Protein AF-A0A4Z0P725-F1 (afdb_monomer_lite)

pLDDT: mean 79.08, std 22.97, range [36.94, 98.81]

Organism: NCBI:txid2510796

Foldseek 3Di:
DDDDDDDDDDDDDDPDDDDDDPDDDDPDDPVNVVVVVPPDDDDDDDDDDPPDPDPDDDDDDDPQRVQLVLLCVLVVVVQKDKDFAWQQWDQDPVVRDTGHGDPQPQFARMWTARRVPRQIEGEHEDEDPDDRDPSVVVVQVVSVVVLHHGDHRHHPVVCNVSVVVSVVVVVD

InterPro domains:
  IPR011856 tRNA endonuclease-like domain superfamily [G3DSA:3.40.1350.10] (81-170)
  IPR014883 VRR-NUC domain [PF08774] (101-149)

Radius of gyration: 27.85 Å; chains: 1; bounding box: 46×108×49 Å

Structure (mmCIF, N/CA/C/O backbone):
data_AF-A0A4Z0P725-F1
#
_entry.id   AF-A0A4Z0P725-F1
#
loop_
_atom_site.group_PDB
_atom_site.id
_atom_site.type_symbol
_atom_site.label_atom_id
_atom_site.label_alt_id
_atom_site.label_comp_id
_atom_site.label_asym_id
_atom_site.label_entity_id
_atom_site.label_seq_id
_atom_site.pdbx_PDB_ins_code
_atom_site.Cartn_x
_atom_site.Cartn_y
_atom_site.Cartn_z
_atom_site.occupancy
_atom_site.B_iso_or_equiv
_atom_site.auth_seq_id
_atom_site.auth_comp_id
_atom_site.auth_asym_id
_atom_site.auth_atom_id
_atom_site.pdbx_PDB_model_num
ATOM 1 N N . MET A 1 1 ? -23.900 68.861 -1.454 1.00 47.25 1 MET A N 1
ATOM 2 C CA . MET A 1 1 ? -25.172 68.558 -2.142 1.00 47.25 1 MET A CA 1
ATOM 3 C C . MET A 1 1 ? -24.902 68.437 -3.640 1.00 47.25 1 MET A C 1
ATOM 5 O O . MET A 1 1 ? -24.982 69.439 -4.325 1.00 47.25 1 MET A O 1
ATOM 9 N N . VAL A 1 2 ? -24.498 67.258 -4.139 1.00 36.94 2 VAL A N 1
ATOM 10 C CA . VAL A 1 2 ? -24.345 66.989 -5.586 1.00 36.94 2 VAL A CA 1
ATOM 11 C C . VAL A 1 2 ? -24.621 65.505 -5.877 1.00 36.94 2 VAL A C 1
ATOM 13 O O . VAL A 1 2 ? -23.818 64.631 -5.581 1.00 36.94 2 VAL A O 1
ATOM 16 N N . VAL A 1 3 ? -25.826 65.276 -6.396 1.00 41.34 3 VAL A N 1
ATOM 17 C CA . VAL A 1 3 ? -26.239 64.400 -7.508 1.00 41.34 3 VAL A CA 1
ATOM 18 C C . VAL A 1 3 ? -25.616 62.996 -7.662 1.00 41.34 3 VAL A C 1
ATOM 20 O O . VAL A 1 3 ? -24.562 62.779 -8.252 1.00 41.34 3 VAL A O 1
ATOM 23 N N . MET A 1 4 ? -26.448 62.041 -7.249 1.00 38.97 4 MET A N 1
ATOM 24 C CA . MET A 1 4 ? -26.647 60.661 -7.705 1.00 38.97 4 MET A CA 1
ATOM 25 C C . MET A 1 4 ? -26.396 60.440 -9.215 1.00 38.97 4 MET A C 1
ATOM 27 O O . MET A 1 4 ? -27.062 61.041 -10.056 1.00 38.97 4 MET A O 1
ATOM 31 N N . LYS A 1 5 ? -25.536 59.478 -9.574 1.00 40.88 5 LYS A N 1
ATOM 32 C CA . LYS A 1 5 ? -25.570 58.813 -10.889 1.00 40.88 5 LYS A CA 1
ATOM 33 C C . LYS A 1 5 ? -25.692 57.305 -10.688 1.00 40.88 5 LYS A C 1
ATOM 35 O O . LYS A 1 5 ? -24.796 56.653 -10.165 1.00 40.88 5 LYS A O 1
ATOM 40 N N . ARG A 1 6 ? -26.859 56.781 -11.069 1.00 49.97 6 ARG A N 1
ATOM 41 C CA . ARG A 1 6 ? -27.157 55.352 -11.198 1.00 49.97 6 ARG A CA 1
ATOM 42 C C . ARG A 1 6 ? -26.428 54.810 -12.426 1.00 49.97 6 ARG A C 1
ATOM 44 O O . ARG A 1 6 ? -26.562 55.390 -13.500 1.00 49.97 6 ARG A O 1
ATOM 51 N N . THR A 1 7 ? -25.781 53.656 -12.302 1.00 47.12 7 THR A N 1
ATOM 52 C CA . THR A 1 7 ? -25.305 52.896 -13.466 1.00 47.12 7 THR A CA 1
ATOM 53 C C . THR A 1 7 ? -25.508 51.396 -13.254 1.00 47.12 7 THR A C 1
ATOM 55 O O . THR A 1 7 ? -24.747 50.722 -12.574 1.00 47.12 7 THR A O 1
ATOM 58 N N . SER A 1 8 ? -26.626 50.932 -13.819 1.00 46.03 8 SER A N 1
ATOM 59 C CA . SER A 1 8 ? -26.902 49.645 -14.473 1.00 46.03 8 SER A CA 1
ATOM 60 C C . SER A 1 8 ? -26.144 48.382 -14.031 1.00 46.03 8 SER A C 1
ATOM 62 O O . SER A 1 8 ? -24.969 48.195 -14.345 1.00 46.03 8 SER A O 1
ATOM 64 N N . ARG A 1 9 ? -26.909 47.422 -13.482 1.00 49.97 9 ARG A N 1
ATOM 65 C CA . ARG A 1 9 ? -26.606 45.978 -13.502 1.00 49.97 9 ARG A CA 1
ATOM 66 C C . ARG A 1 9 ? -26.172 45.564 -14.912 1.00 49.97 9 ARG A C 1
ATOM 68 O O . ARG A 1 9 ? -26.930 45.750 -15.860 1.00 49.97 9 ARG A O 1
ATOM 75 N N . ARG A 1 10 ? -24.992 44.957 -15.051 1.00 48.22 10 ARG A N 1
ATOM 76 C CA . ARG A 1 10 ? -24.653 44.174 -16.245 1.00 48.22 10 ARG A CA 1
ATOM 77 C C . ARG A 1 10 ? -25.240 42.777 -16.075 1.00 48.22 10 ARG A C 1
ATOM 79 O O . ARG A 1 10 ? -24.790 42.012 -15.229 1.00 48.22 10 ARG A O 1
ATOM 86 N N . GLN A 1 11 ? -26.275 42.482 -16.854 1.00 47.28 11 GLN A N 1
ATOM 87 C CA . GLN A 1 11 ? -26.703 41.117 -17.132 1.00 47.28 11 GLN A CA 1
ATOM 88 C C . GLN A 1 11 ? -25.646 40.476 -18.037 1.00 47.28 11 GLN A C 1
ATOM 90 O O . GLN A 1 11 ? -25.390 40.977 -19.129 1.00 47.28 11 GLN A O 1
ATOM 95 N N . PHE A 1 12 ? -25.024 39.387 -17.592 1.00 40.81 12 PHE A N 1
ATOM 96 C CA . PHE A 1 12 ? -24.281 38.507 -18.489 1.00 40.81 12 PHE A CA 1
ATOM 97 C C . PHE A 1 12 ? -25.250 37.445 -19.008 1.00 40.81 12 PHE A C 1
ATOM 99 O O . PHE A 1 12 ? -25.623 36.516 -18.298 1.00 40.81 12 PHE A O 1
ATOM 106 N N . SER A 1 13 ? -25.690 37.642 -20.249 1.00 43.28 13 SER A N 1
ATOM 107 C CA . SER A 1 13 ? -26.365 36.633 -21.059 1.00 43.28 13 SER A CA 1
ATOM 108 C C . SER A 1 13 ? -25.327 35.598 -21.490 1.00 43.28 13 SER A C 1
ATOM 110 O O . SER A 1 13 ? -24.477 35.886 -22.331 1.00 43.28 13 SER A O 1
ATOM 112 N N . ALA A 1 14 ? -25.377 34.403 -20.904 1.00 45.38 14 ALA A N 1
ATOM 113 C CA . ALA A 1 14 ? -24.612 33.257 -21.374 1.00 45.38 14 ALA A CA 1
ATOM 114 C C . ALA A 1 14 ? -25.311 32.665 -22.608 1.00 45.38 14 ALA A C 1
ATOM 116 O O . ALA A 1 14 ? -26.283 31.924 -22.483 1.00 45.38 14 ALA A O 1
ATOM 117 N N . ALA A 1 15 ? -24.825 32.996 -23.804 1.00 43.06 15 ALA A N 1
ATOM 118 C CA . ALA A 1 15 ? -25.136 32.230 -25.004 1.00 43.06 15 ALA A CA 1
ATOM 119 C C . ALA A 1 15 ? -24.187 31.022 -25.054 1.00 43.06 15 ALA A C 1
ATOM 121 O O . ALA A 1 15 ? -23.029 31.140 -25.449 1.00 43.06 15 ALA A O 1
ATOM 122 N N . LEU A 1 16 ? -24.669 29.869 -24.590 1.00 45.09 16 LEU A N 1
ATOM 123 C CA . LEU A 1 16 ? -24.032 28.574 -24.819 1.00 45.09 16 LEU A CA 1
ATOM 124 C C . LEU A 1 16 ? -24.381 28.117 -26.241 1.00 45.09 16 LEU A C 1
ATOM 126 O O . LEU A 1 16 ? -25.531 27.785 -26.522 1.00 45.09 16 LEU A O 1
ATOM 130 N N . SER A 1 17 ? -23.391 28.095 -27.135 1.00 49.44 17 SER A N 1
ATOM 131 C CA . SER A 1 17 ? -23.488 27.346 -28.394 1.00 49.44 17 SER A CA 1
ATOM 132 C C . SER A 1 17 ? -23.650 25.851 -28.092 1.00 49.44 17 SER A C 1
ATOM 134 O O . SER A 1 17 ? -22.903 25.329 -27.258 1.00 49.44 17 SER A O 1
ATOM 136 N N . PRO A 1 18 ? -24.557 25.123 -28.764 1.00 43.50 18 PRO A N 1
ATOM 137 C CA . PRO A 1 18 ? -24.624 23.679 -28.614 1.00 43.50 18 PRO A CA 1
ATOM 138 C C . PRO A 1 18 ? -23.435 23.035 -29.339 1.00 43.50 18 PRO A C 1
ATOM 140 O O . PRO A 1 18 ? -23.322 23.090 -30.563 1.00 43.50 18 PRO A O 1
ATOM 143 N N . LEU A 1 19 ? -22.537 22.421 -28.567 1.00 42.97 19 LEU A N 1
ATOM 144 C CA . LEU A 1 19 ? -21.546 21.479 -29.081 1.00 42.97 19 LEU A CA 1
ATOM 145 C C . LEU A 1 19 ? -22.290 20.267 -29.659 1.00 42.97 19 LEU A C 1
ATOM 147 O O . LEU A 1 19 ? -23.053 19.605 -28.954 1.00 42.97 19 LEU A O 1
ATOM 151 N N . ALA A 1 20 ? -22.068 19.992 -30.943 1.00 41.28 20 ALA A N 1
ATOM 152 C CA . ALA A 1 20 ? -22.547 18.791 -31.609 1.00 41.28 20 ALA A CA 1
ATOM 153 C C . ALA A 1 20 ? -22.013 17.547 -30.882 1.00 41.28 20 ALA A C 1
ATOM 155 O O . ALA A 1 20 ? -20.803 17.380 -30.724 1.00 41.28 20 ALA A O 1
ATOM 156 N N . GLN A 1 21 ? -22.917 16.680 -30.425 1.00 42.12 21 GLN A N 1
ATOM 157 C CA . GLN A 1 21 ? -22.545 15.389 -29.858 1.00 42.12 21 GLN A CA 1
ATOM 158 C C . GLN A 1 21 ? -22.291 14.380 -30.985 1.00 42.12 21 GLN A C 1
ATOM 160 O O . GLN A 1 21 ? -23.116 14.292 -31.897 1.00 42.12 21 GLN A O 1
ATOM 165 N N . PRO A 1 22 ? -21.212 13.579 -30.941 1.00 40.22 22 PRO A N 1
ATOM 166 C CA . PRO A 1 22 ? -21.104 12.423 -31.816 1.00 40.22 22 PRO A CA 1
ATOM 167 C C . PRO A 1 22 ? -22.109 11.353 -31.370 1.00 40.22 22 PRO A C 1
ATOM 169 O O . PRO A 1 22 ? -22.032 10.815 -30.266 1.00 40.22 22 PRO A O 1
ATOM 172 N N . SER A 1 23 ? -23.061 11.035 -32.245 1.00 42.44 23 SER A N 1
ATOM 173 C CA . SER A 1 23 ? -23.998 9.927 -32.079 1.00 42.44 23 SER A CA 1
ATOM 174 C C . SER A 1 23 ? -23.291 8.602 -32.372 1.00 42.44 23 SER A C 1
ATOM 176 O O . SER A 1 23 ? -23.236 8.161 -33.519 1.00 42.44 23 SER A O 1
ATOM 178 N N . VAL A 1 24 ? -22.750 7.951 -31.344 1.00 42.00 24 VAL A N 1
ATOM 179 C CA . VAL A 1 24 ? -22.350 6.542 -31.439 1.00 42.00 24 VAL A CA 1
ATOM 180 C C . VAL A 1 24 ? -23.488 5.712 -30.863 1.00 42.00 24 VAL A C 1
ATOM 182 O O . VAL A 1 24 ? -23.606 5.536 -29.652 1.00 42.00 24 VAL A O 1
ATOM 185 N N . THR A 1 25 ? -24.354 5.233 -31.751 1.00 44.91 25 THR A N 1
ATOM 186 C CA . THR A 1 25 ? -25.414 4.283 -31.411 1.00 44.91 25 THR A CA 1
ATOM 187 C C . THR A 1 25 ? -25.202 3.025 -32.231 1.00 44.91 25 THR A C 1
ATOM 189 O O . THR A 1 25 ? -25.783 2.874 -33.292 1.00 44.91 25 THR A O 1
ATOM 192 N N . GLU A 1 26 ? -24.401 2.103 -31.714 1.00 52.81 26 GLU A N 1
ATOM 193 C CA . GLU A 1 26 ? -24.585 0.681 -31.999 1.00 52.81 26 GLU A CA 1
ATOM 194 C C . GLU A 1 26 ? -24.482 -0.054 -30.666 1.00 52.81 26 GLU A C 1
ATOM 196 O O . GLU A 1 26 ? -23.407 -0.300 -30.121 1.00 52.81 26 GLU A O 1
ATOM 201 N N . LYS A 1 27 ? -25.646 -0.329 -30.072 1.00 52.84 27 LYS A N 1
ATOM 202 C CA . LYS A 1 27 ? -25.739 -1.232 -28.929 1.00 52.84 27 LYS A CA 1
ATOM 203 C C . LYS A 1 27 ? -25.609 -2.646 -29.485 1.00 52.84 27 LYS A C 1
ATOM 205 O O . LYS A 1 27 ? -26.591 -3.171 -30.000 1.00 52.84 27 LYS A O 1
ATOM 210 N N . MET A 1 28 ? -24.431 -3.258 -29.365 1.00 55.50 28 MET A N 1
ATOM 211 C CA . MET A 1 28 ? -24.328 -4.713 -29.494 1.00 55.50 28 MET A CA 1
ATOM 212 C C . MET A 1 28 ? -25.279 -5.350 -28.481 1.00 55.50 28 MET A C 1
ATOM 214 O O . MET A 1 28 ? -25.290 -5.004 -27.295 1.00 55.50 28 MET A O 1
ATOM 218 N N . THR A 1 29 ? -26.113 -6.260 -28.957 1.00 71.62 29 THR A N 1
ATOM 219 C CA . THR A 1 29 ? -27.084 -6.957 -28.125 1.00 71.62 29 THR A CA 1
ATOM 220 C C . THR A 1 29 ? -26.372 -7.941 -27.193 1.00 71.62 29 THR A C 1
ATOM 222 O O . THR A 1 29 ? -25.301 -8.476 -27.493 1.00 71.62 29 THR A O 1
ATOM 225 N N . ALA A 1 30 ? -26.980 -8.241 -26.042 1.00 56.66 30 ALA A N 1
ATOM 226 C CA . ALA A 1 30 ? -26.437 -9.221 -25.095 1.00 56.66 30 ALA A CA 1
ATOM 227 C C . ALA A 1 30 ? -26.271 -10.633 -25.707 1.00 56.66 30 ALA A C 1
ATOM 229 O O . ALA A 1 30 ? -25.504 -11.445 -25.188 1.00 56.66 30 ALA A O 1
ATOM 230 N N . ALA A 1 31 ? -26.966 -10.922 -26.815 1.00 61.00 31 ALA A N 1
ATOM 231 C CA . ALA A 1 31 ? -26.819 -12.153 -27.585 1.00 61.00 31 ALA A CA 1
ATOM 232 C C . ALA A 1 31 ? -25.513 -12.173 -28.404 1.00 61.00 31 ALA A C 1
ATOM 234 O O . ALA A 1 31 ? -24.794 -13.172 -28.385 1.00 61.00 31 ALA A O 1
ATOM 235 N N . GLU A 1 32 ? -25.150 -11.058 -29.040 1.00 62.09 32 GLU A N 1
ATOM 236 C CA . GLU A 1 32 ? -23.926 -10.931 -29.848 1.00 62.09 32 GLU A CA 1
ATOM 237 C C . GLU A 1 32 ? -22.657 -10.951 -28.983 1.00 62.09 32 GLU A C 1
ATOM 239 O O . GLU A 1 32 ? -21.651 -11.552 -29.364 1.00 62.09 32 GLU A O 1
ATOM 244 N N . PHE A 1 33 ? -22.716 -10.389 -27.769 1.00 62.09 33 PHE A N 1
ATOM 245 C CA . PHE A 1 33 ? -21.617 -10.478 -26.798 1.00 62.09 33 PHE A CA 1
ATOM 246 C C . PHE A 1 33 ? -21.404 -11.907 -26.267 1.00 62.09 33 PHE A C 1
ATOM 248 O O . PHE A 1 33 ? -20.274 -12.314 -26.008 1.00 62.09 33 PHE A O 1
ATOM 255 N N . ARG A 1 34 ? -22.471 -12.706 -26.117 1.00 56.12 34 ARG A N 1
ATOM 256 C CA . ARG A 1 34 ? -22.347 -14.116 -25.701 1.00 56.12 34 ARG A CA 1
ATOM 257 C C . ARG A 1 34 ? -21.794 -15.001 -26.816 1.00 56.12 34 ARG A C 1
ATOM 259 O O . ARG A 1 34 ? -20.991 -15.885 -26.531 1.00 56.12 34 ARG A O 1
ATOM 266 N N . ALA A 1 35 ? -22.161 -14.732 -28.068 1.00 54.97 35 ALA A N 1
ATOM 267 C CA . ALA A 1 35 ? -21.648 -15.462 -29.225 1.00 54.97 35 ALA A CA 1
ATOM 268 C C . ALA A 1 35 ? -20.151 -15.195 -29.487 1.00 54.97 35 ALA A C 1
ATOM 270 O O . ALA A 1 35 ? -19.441 -16.085 -29.955 1.00 54.97 35 ALA A O 1
ATOM 271 N N . SER A 1 36 ? -19.632 -14.009 -29.136 1.00 57.31 36 SER A N 1
ATOM 272 C CA . SER A 1 36 ? -18.203 -13.692 -29.297 1.00 57.31 36 SER A CA 1
ATOM 273 C C . SER A 1 36 ? -17.293 -14.390 -28.276 1.00 57.31 36 SER A C 1
ATOM 275 O O . SER A 1 36 ? -16.112 -14.590 -28.556 1.00 57.31 36 SER A O 1
ATOM 277 N N . GLN A 1 37 ? -17.839 -14.824 -27.133 1.00 52.88 37 GLN A N 1
ATOM 278 C CA . GLN A 1 37 ? -17.098 -15.533 -26.081 1.00 52.88 37 GLN A CA 1
ATOM 279 C C . GLN A 1 37 ? -17.080 -17.064 -26.244 1.00 52.88 37 GLN A C 1
ATOM 281 O O . GLN A 1 37 ? -16.357 -17.743 -25.520 1.00 52.88 37 GLN A O 1
ATOM 286 N N . GLN A 1 38 ? -17.840 -17.628 -27.191 1.00 47.28 38 GLN A N 1
ATOM 287 C CA . GLN A 1 38 ? -18.002 -19.082 -27.358 1.00 47.28 38 GLN A CA 1
ATOM 288 C C . GLN A 1 38 ? -17.342 -19.641 -28.628 1.00 47.28 38 GLN A C 1
ATOM 290 O O . GLN A 1 38 ? -17.855 -20.566 -29.253 1.00 47.28 38 GLN A O 1
ATOM 295 N N . ARG A 1 39 ? -16.164 -19.134 -29.008 1.00 42.53 39 ARG A N 1
ATOM 296 C CA . ARG A 1 39 ? -15.297 -19.865 -29.947 1.00 42.53 39 ARG A CA 1
ATOM 297 C C . ARG A 1 39 ? -14.458 -20.875 -29.169 1.00 42.53 39 ARG A C 1
ATOM 299 O O . ARG A 1 39 ? -13.365 -20.568 -28.705 1.00 42.53 39 ARG A O 1
ATOM 306 N N . THR A 1 40 ? -14.983 -22.082 -29.014 1.00 44.53 40 THR A N 1
ATOM 307 C CA . THR A 1 40 ? -14.205 -23.247 -28.580 1.00 44.53 40 THR A CA 1
ATOM 308 C C . THR A 1 40 ? -13.224 -23.653 -29.687 1.00 44.53 40 THR A C 1
ATOM 310 O O . THR A 1 40 ? -13.666 -23.830 -30.825 1.00 44.53 40 THR A O 1
ATOM 313 N N . PRO A 1 41 ? -11.921 -23.842 -29.412 1.00 42.53 41 PRO A N 1
ATOM 314 C CA . PRO A 1 41 ? -11.042 -24.498 -30.368 1.00 42.53 41 PRO A CA 1
ATOM 315 C C . PRO A 1 41 ? -11.415 -25.982 -30.482 1.00 42.53 41 PRO A C 1
ATOM 317 O O . PRO A 1 41 ? -11.675 -26.648 -29.480 1.00 42.53 41 PRO A O 1
ATOM 320 N N . ALA A 1 42 ? -11.461 -26.476 -31.719 1.00 44.31 42 ALA A N 1
ATOM 321 C CA . ALA A 1 42 ? -11.734 -27.868 -32.052 1.00 44.31 42 ALA A CA 1
ATOM 322 C C . ALA A 1 42 ? -10.747 -28.820 -31.352 1.00 44.31 42 ALA A C 1
ATOM 324 O O . ALA A 1 42 ? -9.542 -28.567 -31.317 1.00 44.31 42 ALA A O 1
ATOM 325 N N . SER A 1 43 ? -11.269 -29.923 -30.809 1.00 41.09 43 SER A N 1
ATOM 326 C CA . SER A 1 43 ? -10.485 -30.973 -30.161 1.00 41.09 43 SER A CA 1
ATOM 327 C C . SER A 1 43 ? -9.637 -31.727 -31.189 1.00 41.09 43 SER A C 1
ATOM 329 O O . SER A 1 43 ? -10.145 -32.567 -31.932 1.00 41.09 43 SER A O 1
ATOM 331 N N . GLY A 1 44 ? -8.340 -31.437 -31.225 1.00 38.75 44 GLY A N 1
ATOM 332 C CA . GLY A 1 44 ? -7.348 -32.305 -31.850 1.00 38.75 44 GLY A CA 1
ATOM 333 C C . GLY A 1 44 ? -6.893 -33.363 -30.851 1.00 38.75 44 GLY A C 1
ATOM 334 O O . GLY A 1 44 ? -6.315 -33.032 -29.819 1.00 38.75 44 GLY A O 1
ATOM 335 N N . THR A 1 45 ? -7.168 -34.628 -31.148 1.00 38.16 45 THR A N 1
ATOM 336 C CA . THR A 1 45 ? -6.630 -35.784 -30.428 1.00 38.16 45 THR A CA 1
ATOM 337 C C . THR A 1 45 ? -5.124 -35.872 -30.670 1.00 38.16 45 THR A C 1
ATOM 339 O O . THR A 1 45 ? -4.700 -36.170 -31.785 1.00 38.16 45 THR A O 1
ATOM 342 N N . THR A 1 46 ? -4.312 -35.652 -29.637 1.00 38.34 46 THR A N 1
ATOM 343 C CA . THR A 1 46 ? -2.892 -36.025 -29.636 1.00 38.34 46 THR A CA 1
ATOM 344 C C . THR A 1 46 ? -2.563 -36.879 -28.413 1.00 38.34 46 THR A C 1
ATOM 346 O O . THR A 1 46 ? -2.910 -36.573 -27.275 1.00 38.34 46 THR A O 1
ATOM 349 N N . THR A 1 47 ? -1.936 -38.011 -28.710 1.00 40.88 47 THR A N 1
ATOM 350 C CA . THR A 1 47 ? -1.430 -39.076 -27.838 1.00 40.88 47 THR A CA 1
ATOM 351 C C . THR A 1 47 ? -0.547 -38.534 -26.702 1.00 40.88 47 THR A C 1
ATOM 353 O O . THR A 1 47 ? 0.206 -37.588 -26.941 1.00 40.88 47 THR A O 1
ATOM 356 N N . PRO A 1 48 ? -0.561 -39.114 -25.484 1.00 44.81 48 PRO A N 1
ATOM 357 C CA . PRO A 1 48 ? 0.319 -38.653 -24.418 1.00 44.81 48 PRO A CA 1
ATOM 358 C C . PRO A 1 48 ? 1.742 -39.183 -24.643 1.00 44.81 48 PRO A C 1
ATOM 360 O O . PRO A 1 48 ? 2.017 -40.359 -24.413 1.00 44.81 48 PRO A O 1
ATOM 363 N N . ASP A 1 49 ? 2.650 -38.309 -25.078 1.00 42.78 49 ASP A N 1
ATOM 364 C CA . ASP A 1 49 ? 4.088 -38.545 -24.951 1.00 42.78 49 ASP A CA 1
ATOM 365 C C . ASP A 1 49 ? 4.512 -38.215 -23.513 1.00 42.78 49 ASP A C 1
ATOM 367 O O . ASP A 1 49 ? 4.361 -37.086 -23.031 1.00 42.78 49 ASP A O 1
ATOM 371 N N . ALA A 1 50 ? 4.994 -39.230 -22.799 1.00 47.78 50 ALA A N 1
ATOM 372 C CA . ALA A 1 50 ? 5.471 -39.146 -21.427 1.00 47.78 50 ALA A CA 1
ATOM 373 C C . ALA A 1 50 ? 6.851 -38.463 -21.381 1.00 47.78 50 ALA A C 1
ATOM 375 O O . ALA A 1 50 ? 7.870 -39.064 -21.041 1.00 47.78 50 ALA A O 1
ATOM 376 N N . GLY A 1 51 ? 6.878 -37.170 -21.703 1.00 44.88 51 GLY A N 1
ATOM 377 C CA . GLY A 1 51 ? 8.046 -36.311 -21.562 1.00 44.88 51 GLY A CA 1
ATOM 378 C C . GLY A 1 51 ? 8.289 -35.951 -20.097 1.00 44.88 51 GLY A C 1
ATOM 379 O O . GLY A 1 51 ? 7.554 -35.173 -19.489 1.00 44.88 51 GLY A O 1
ATOM 380 N N . ARG A 1 52 ? 9.349 -36.516 -19.518 1.00 52.44 52 ARG A N 1
ATOM 381 C CA . ARG A 1 52 ? 9.871 -36.235 -18.173 1.00 52.44 52 ARG A CA 1
ATOM 382 C C . ARG A 1 52 ? 10.030 -34.719 -17.956 1.00 52.44 52 ARG A C 1
ATOM 384 O O . ARG A 1 52 ? 10.965 -34.112 -18.473 1.00 52.44 52 ARG A O 1
ATOM 391 N N . SER A 1 53 ? 9.131 -34.103 -17.183 1.00 55.25 53 SER A N 1
ATOM 392 C CA . SER A 1 53 ? 9.203 -32.675 -16.842 1.00 55.25 53 SER A CA 1
ATOM 393 C C . SER A 1 53 ? 10.461 -32.397 -16.016 1.00 55.25 53 SER A C 1
ATOM 395 O O . SER A 1 53 ? 10.547 -32.749 -14.837 1.00 55.25 53 SER A O 1
ATOM 397 N N . ALA A 1 54 ? 11.471 -31.802 -16.651 1.00 56.19 54 ALA A N 1
ATOM 398 C CA . ALA A 1 54 ? 12.674 -31.346 -15.977 1.00 56.19 54 ALA A CA 1
ATOM 399 C C . ALA A 1 54 ? 12.289 -30.260 -14.963 1.00 56.19 54 ALA A C 1
ATOM 401 O O . ALA A 1 54 ? 11.784 -29.195 -15.325 1.00 56.19 54 ALA A O 1
ATOM 402 N N . HIS A 1 55 ? 12.521 -30.533 -13.679 1.00 58.28 55 HIS A N 1
ATOM 403 C CA . HIS A 1 55 ? 12.274 -29.592 -12.593 1.00 58.28 55 HIS A CA 1
ATOM 404 C C . HIS A 1 55 ? 13.215 -28.387 -12.754 1.00 58.28 55 HIS A C 1
ATOM 406 O O . HIS A 1 55 ? 14.362 -28.400 -12.310 1.00 58.28 55 HIS A O 1
ATOM 412 N N . ARG A 1 56 ? 12.758 -27.341 -13.452 1.00 68.38 56 ARG A N 1
ATOM 413 C CA . ARG A 1 56 ? 13.515 -26.096 -13.600 1.00 68.38 56 ARG A CA 1
ATOM 414 C C . ARG A 1 56 ? 13.668 -25.469 -12.218 1.00 68.38 56 ARG A C 1
ATOM 416 O O . ARG A 1 56 ? 12.672 -25.092 -11.598 1.00 68.38 56 ARG A O 1
ATOM 423 N N . SER A 1 57 ? 14.903 -25.347 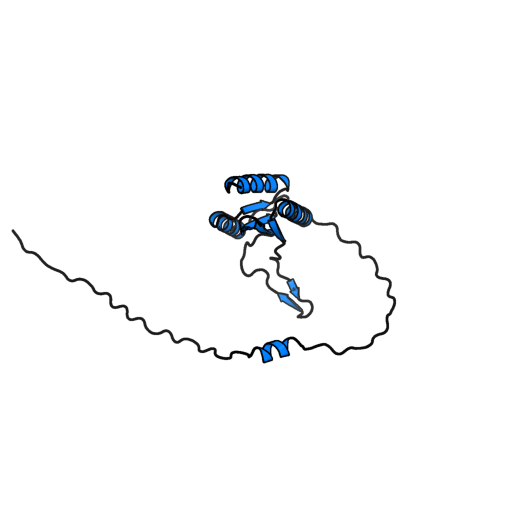-11.736 1.00 63.03 57 SER A N 1
ATOM 424 C CA . SER A 1 57 ? 15.180 -24.676 -10.467 1.00 63.03 57 SER A CA 1
ATOM 425 C C . SER A 1 57 ? 14.626 -23.247 -10.514 1.00 63.03 57 SER A C 1
ATOM 427 O O . SER A 1 57 ? 14.863 -22.481 -11.455 1.00 63.03 57 SER A O 1
ATOM 429 N N . LYS A 1 58 ? 13.803 -22.885 -9.522 1.00 73.75 58 LYS A N 1
ATOM 430 C CA . LYS A 1 58 ? 13.271 -21.522 -9.415 1.00 73.75 58 LYS A CA 1
ATOM 431 C C . LYS A 1 58 ? 14.441 -20.585 -9.109 1.00 73.75 58 LYS A C 1
ATOM 433 O O . LYS A 1 58 ? 15.194 -20.835 -8.173 1.00 73.75 58 LYS A O 1
ATOM 438 N N . LYS A 1 59 ? 14.586 -19.504 -9.886 1.00 73.19 59 LYS A N 1
ATOM 439 C CA . LYS A 1 59 ? 15.549 -18.435 -9.576 1.00 73.19 59 LYS A CA 1
ATOM 440 C C . LYS A 1 59 ? 15.305 -17.921 -8.145 1.00 73.19 59 LYS A C 1
ATOM 442 O O . LYS A 1 59 ? 14.137 -17.828 -7.748 1.00 73.19 59 LYS A O 1
ATOM 447 N N . PRO A 1 60 ? 16.362 -17.571 -7.387 1.00 74.44 60 PRO A N 1
ATOM 448 C CA . PRO A 1 60 ? 16.204 -17.024 -6.045 1.00 74.44 60 PRO A CA 1
ATOM 449 C C . PRO A 1 60 ? 15.378 -15.733 -6.090 1.00 74.44 60 PRO A C 1
ATOM 451 O O . PRO A 1 60 ? 15.451 -14.960 -7.049 1.00 74.44 60 PRO A O 1
ATOM 454 N N . ALA A 1 61 ? 14.550 -15.517 -5.067 1.00 79.50 61 ALA A N 1
ATOM 455 C CA . ALA A 1 61 ? 13.716 -14.326 -4.985 1.00 79.50 61 ALA A CA 1
ATOM 456 C C . ALA A 1 61 ? 14.588 -13.076 -4.792 1.00 79.50 61 ALA A C 1
ATOM 458 O O . ALA A 1 61 ? 15.502 -13.068 -3.970 1.00 79.50 61 ALA A O 1
ATOM 459 N N . THR A 1 62 ? 14.294 -12.010 -5.539 1.00 90.75 62 THR A N 1
ATOM 460 C CA . THR A 1 62 ? 14.946 -10.710 -5.336 1.00 90.75 62 THR A CA 1
ATOM 461 C C . THR A 1 62 ? 14.540 -10.115 -3.980 1.00 90.75 62 THR A C 1
ATOM 463 O O . THR A 1 62 ? 13.431 -10.399 -3.512 1.00 90.75 62 THR A O 1
ATOM 466 N N . PRO A 1 63 ? 15.368 -9.250 -3.360 1.00 92.25 63 PRO A N 1
ATOM 467 C CA . PRO A 1 63 ? 15.025 -8.598 -2.093 1.00 92.25 63 PRO A CA 1
ATOM 468 C C . PRO A 1 63 ? 13.667 -7.882 -2.127 1.00 92.25 63 PRO A C 1
ATOM 470 O O . PRO A 1 63 ? 12.853 -8.077 -1.226 1.00 92.25 63 PRO A O 1
ATOM 473 N N . THR A 1 64 ? 13.370 -7.145 -3.205 1.00 93.25 64 THR A N 1
ATOM 474 C CA . THR A 1 64 ? 12.073 -6.478 -3.418 1.00 93.25 64 THR A CA 1
ATOM 475 C C . THR A 1 64 ? 10.915 -7.470 -3.420 1.00 93.25 64 THR A C 1
ATOM 477 O O . THR A 1 64 ? 9.911 -7.253 -2.745 1.00 93.25 64 THR A O 1
ATOM 480 N N . ASN A 1 65 ? 11.050 -8.592 -4.136 1.00 94.69 65 ASN A N 1
ATOM 481 C CA . ASN A 1 65 ? 10.000 -9.609 -4.205 1.00 94.69 65 ASN A CA 1
ATOM 482 C C . ASN A 1 65 ? 9.790 -10.305 -2.856 1.00 94.69 65 ASN A C 1
ATOM 484 O O . ASN A 1 65 ? 8.650 -10.599 -2.496 1.00 94.69 65 ASN A O 1
ATOM 488 N N . SER A 1 66 ? 10.866 -10.570 -2.115 1.00 96.19 66 SER A N 1
ATOM 489 C CA . SER A 1 66 ? 10.791 -11.156 -0.775 1.00 96.19 66 SER A CA 1
ATOM 490 C C . SER A 1 66 ? 10.081 -10.220 0.203 1.00 96.19 66 SER A C 1
ATOM 492 O O . SER A 1 66 ? 9.142 -10.650 0.873 1.00 96.19 66 SER A O 1
ATOM 494 N N . LEU A 1 67 ? 10.451 -8.934 0.222 1.00 97.38 67 LEU A N 1
ATOM 495 C CA . LEU A 1 67 ? 9.791 -7.929 1.057 1.00 97.38 67 LEU A CA 1
ATOM 496 C C . LEU A 1 67 ? 8.317 -7.750 0.667 1.00 97.38 67 LEU A C 1
ATOM 498 O O . LEU A 1 67 ? 7.453 -7.793 1.535 1.00 97.38 67 LEU A O 1
ATOM 502 N N . THR A 1 68 ? 8.013 -7.653 -0.631 1.00 98.00 68 THR A N 1
ATOM 503 C CA . THR A 1 68 ? 6.632 -7.541 -1.137 1.00 98.00 68 THR A CA 1
ATOM 504 C C . THR A 1 68 ? 5.759 -8.684 -0.620 1.00 98.00 68 THR A C 1
ATOM 506 O O . THR A 1 68 ? 4.679 -8.453 -0.084 1.00 98.00 68 THR A O 1
ATOM 509 N N . LYS A 1 69 ? 6.231 -9.933 -0.734 1.00 97.94 69 LYS A N 1
ATOM 510 C CA . LYS A 1 69 ? 5.491 -11.107 -0.245 1.00 97.94 69 LYS A CA 1
ATOM 511 C C . LYS A 1 69 ? 5.269 -11.061 1.260 1.00 97.94 69 LYS A C 1
ATOM 513 O O . LYS A 1 69 ? 4.171 -11.360 1.716 1.00 97.94 69 LYS A O 1
ATOM 518 N N . ALA A 1 70 ? 6.296 -10.688 2.017 1.00 98.38 70 ALA A N 1
ATOM 519 C CA . ALA A 1 70 ? 6.190 -10.604 3.464 1.00 98.38 70 ALA A CA 1
ATOM 520 C C . ALA A 1 70 ? 5.179 -9.529 3.900 1.00 98.38 70 ALA A C 1
ATOM 522 O O . ALA A 1 70 ? 4.371 -9.776 4.791 1.00 98.38 70 ALA A O 1
ATOM 523 N N . LEU A 1 71 ? 5.165 -8.376 3.224 1.00 98.75 71 LEU A N 1
ATOM 524 C CA . LEU A 1 71 ? 4.204 -7.302 3.479 1.00 98.75 71 LEU A CA 1
ATOM 525 C C . LEU A 1 71 ? 2.767 -7.711 3.133 1.00 98.75 71 LEU A C 1
ATOM 527 O O . LEU A 1 71 ? 1.856 -7.410 3.899 1.00 98.75 71 LEU A O 1
ATOM 531 N N . LEU A 1 72 ? 2.555 -8.443 2.033 1.00 98.75 72 LEU A N 1
ATOM 532 C CA . LEU A 1 72 ? 1.235 -8.991 1.698 1.00 98.75 72 LEU A CA 1
ATOM 533 C C . LEU A 1 72 ? 0.702 -9.901 2.813 1.00 98.75 72 LEU A C 1
ATOM 535 O O . LEU A 1 72 ? -0.462 -9.783 3.196 1.00 98.75 72 LEU A O 1
ATOM 539 N N . VAL A 1 73 ? 1.551 -10.785 3.352 1.00 98.75 73 VAL A N 1
ATOM 540 C CA . VAL A 1 73 ? 1.184 -11.675 4.466 1.00 98.75 73 VAL A CA 1
ATOM 541 C C . VAL A 1 73 ? 0.874 -10.868 5.724 1.00 98.75 73 VAL A C 1
ATOM 543 O O . VAL A 1 73 ? -0.199 -11.046 6.295 1.00 98.75 73 VAL A O 1
ATOM 546 N N . LEU A 1 74 ? 1.766 -9.954 6.118 1.00 98.69 74 LEU A N 1
ATOM 547 C CA . LEU A 1 74 ? 1.583 -9.089 7.286 1.00 98.69 74 LEU A CA 1
ATOM 548 C C . LEU A 1 74 ? 0.239 -8.351 7.228 1.00 98.69 74 LEU A C 1
ATOM 550 O O . LEU A 1 74 ? -0.578 -8.492 8.130 1.00 98.69 74 LEU A O 1
ATOM 554 N N . LEU A 1 75 ? -0.022 -7.612 6.148 1.00 98.62 75 LEU A N 1
ATOM 555 C CA . LEU A 1 75 ? -1.246 -6.816 6.016 1.00 98.62 75 LEU A CA 1
ATOM 556 C C . LEU A 1 75 ? -2.501 -7.696 5.963 1.00 98.62 75 LEU A C 1
ATOM 558 O O . LEU A 1 75 ? -3.550 -7.307 6.471 1.00 98.62 75 LEU A O 1
ATOM 562 N N . THR A 1 76 ? -2.398 -8.899 5.389 1.00 98.69 76 THR A N 1
ATOM 563 C CA . THR A 1 76 ? -3.505 -9.864 5.387 1.00 98.69 76 THR A CA 1
ATOM 564 C C . THR A 1 76 ? -3.883 -10.296 6.802 1.00 98.69 76 THR A C 1
ATOM 566 O O . THR A 1 76 ? -5.077 -10.323 7.122 1.00 98.69 76 THR A O 1
ATOM 569 N N . LEU A 1 77 ? -2.877 -10.600 7.631 1.00 98.38 77 LEU A N 1
ATOM 570 C CA . LEU A 1 77 ? -3.040 -10.960 9.043 1.00 98.38 77 LEU A CA 1
ATOM 571 C C . LEU A 1 77 ? -3.570 -9.787 9.876 1.00 98.38 77 LEU A C 1
ATOM 573 O O . LEU A 1 77 ? -4.390 -9.992 10.762 1.00 98.38 77 LEU A O 1
ATOM 577 N N . GLU A 1 78 ? -3.181 -8.560 9.535 1.00 97.25 78 GLU A N 1
ATOM 578 C CA . GLU A 1 78 ? -3.651 -7.326 10.180 1.00 97.25 78 GLU A CA 1
ATOM 579 C C . GLU A 1 78 ? -5.066 -6.888 9.747 1.00 97.25 78 GLU A C 1
ATOM 581 O O . GLU A 1 78 ? -5.516 -5.789 10.073 1.00 97.25 78 GLU A O 1
ATOM 586 N N . GLY A 1 79 ? -5.796 -7.743 9.023 1.00 97.62 79 GLY A N 1
ATOM 587 C CA . GLY A 1 79 ? -7.199 -7.504 8.685 1.00 97.62 79 GLY A CA 1
ATOM 588 C C . GLY A 1 79 ? -7.435 -6.818 7.338 1.00 97.62 79 GLY A C 1
ATOM 589 O O . GLY A 1 79 ? -8.556 -6.380 7.075 1.00 97.62 79 GLY A O 1
ATOM 590 N N . CYS A 1 80 ? -6.443 -6.756 6.449 1.00 98.56 80 CYS A N 1
ATOM 591 C CA . CYS A 1 80 ? -6.585 -6.150 5.121 1.00 98.56 80 CYS A CA 1
ATOM 592 C C . CYS A 1 80 ? -6.734 -7.189 4.007 1.00 98.56 80 CYS A C 1
ATOM 594 O O . CYS A 1 80 ? -6.152 -8.269 4.056 1.00 98.56 80 CYS A O 1
ATOM 596 N N . THR A 1 81 ? -7.464 -6.844 2.950 1.00 98.81 81 THR A N 1
ATOM 597 C CA . THR A 1 81 ? -7.394 -7.555 1.666 1.00 98.81 81 THR A CA 1
ATOM 598 C C . THR A 1 81 ? -6.425 -6.798 0.766 1.00 98.81 81 THR A C 1
ATOM 600 O O . THR A 1 81 ? -6.676 -5.639 0.443 1.00 98.81 81 THR A O 1
ATOM 603 N N . VAL A 1 82 ? -5.315 -7.431 0.378 1.00 98.75 82 VAL A N 1
ATOM 604 C CA . VAL A 1 82 ? -4.221 -6.801 -0.380 1.00 98.75 82 VAL A CA 1
ATOM 605 C C . VAL A 1 82 ? -3.775 -7.665 -1.556 1.00 98.75 82 VAL A C 1
ATOM 607 O O . VAL A 1 82 ? -3.860 -8.892 -1.507 1.00 98.75 82 VAL A O 1
ATOM 610 N N . TRP A 1 83 ? -3.262 -7.030 -2.606 1.00 98.50 83 TRP A N 1
ATOM 611 C CA . TRP A 1 83 ? -2.666 -7.695 -3.762 1.00 98.50 83 TRP A CA 1
ATOM 612 C C . TRP A 1 83 ? -1.442 -6.928 -4.263 1.00 98.50 83 TRP A C 1
ATOM 614 O O . TRP A 1 83 ? -1.288 -5.729 -4.033 1.00 98.50 83 TRP A O 1
ATOM 624 N N . ARG A 1 84 ? -0.560 -7.633 -4.979 1.00 96.69 84 ARG A N 1
ATOM 625 C CA . ARG A 1 84 ? 0.521 -6.992 -5.732 1.00 96.69 84 ARG A CA 1
ATOM 626 C C . ARG A 1 84 ? -0.060 -6.373 -6.994 1.00 96.69 84 ARG A C 1
ATOM 628 O O . ARG A 1 84 ? -0.664 -7.088 -7.794 1.00 96.69 84 ARG A O 1
ATOM 635 N N . GLN A 1 85 ? 0.186 -5.090 -7.204 1.00 95.00 85 GLN A N 1
ATOM 636 C CA . GLN A 1 85 ? -0.150 -4.422 -8.445 1.00 95.00 85 GLN A CA 1
ATOM 637 C C . GLN A 1 85 ? 0.969 -4.606 -9.477 1.00 95.00 85 GLN A C 1
ATOM 639 O O . GLN A 1 85 ? 2.153 -4.421 -9.191 1.00 95.00 85 GLN A O 1
ATOM 644 N N . ASN A 1 86 ? 0.599 -4.986 -10.700 1.00 87.62 86 ASN A N 1
ATOM 645 C CA . ASN A 1 86 ? 1.545 -5.105 -11.802 1.00 87.62 86 ASN A CA 1
ATOM 646 C C . ASN A 1 86 ? 1.562 -3.815 -12.628 1.00 87.62 86 ASN A C 1
ATOM 648 O O . ASN A 1 86 ? 0.796 -3.665 -13.575 1.00 87.62 86 ASN A O 1
ATOM 652 N N . ASN A 1 87 ? 2.449 -2.890 -12.264 1.00 85.56 87 ASN A N 1
ATOM 653 C CA . ASN A 1 87 ? 2.576 -1.602 -12.951 1.00 85.56 87 ASN A CA 1
ATOM 654 C C . ASN A 1 87 ? 3.441 -1.665 -14.216 1.00 85.56 87 ASN A C 1
ATOM 656 O O . ASN A 1 87 ? 3.336 -0.788 -15.071 1.00 85.56 87 ASN A O 1
ATOM 660 N N . ALA A 1 88 ? 4.297 -2.684 -14.339 1.00 83.81 88 ALA A N 1
ATOM 661 C CA . ALA A 1 88 ? 5.133 -2.867 -15.515 1.00 83.81 88 ALA A CA 1
ATOM 662 C C . ALA A 1 88 ? 4.286 -3.367 -16.687 1.00 83.81 88 ALA A C 1
ATOM 664 O O . ALA A 1 88 ? 3.398 -4.206 -16.513 1.00 83.81 88 ALA A O 1
ATOM 665 N N . GLY A 1 89 ? 4.591 -2.881 -17.889 1.00 84.50 89 GLY A N 1
ATOM 666 C CA . GLY A 1 89 ? 4.006 -3.478 -19.078 1.00 84.50 89 GLY A CA 1
ATOM 667 C C . GLY A 1 89 ? 4.429 -4.943 -19.215 1.00 84.50 89 GLY A C 1
ATOM 668 O O . GLY A 1 89 ? 5.370 -5.423 -18.569 1.00 84.50 89 GLY A O 1
ATOM 669 N N . VAL A 1 90 ? 3.715 -5.659 -20.067 1.00 87.12 90 VAL A N 1
ATOM 670 C CA . VAL A 1 90 ? 3.933 -7.086 -20.278 1.00 87.12 90 VAL A CA 1
ATOM 671 C C . VAL A 1 90 ? 4.056 -7.329 -21.768 1.00 87.12 90 VAL A C 1
ATOM 673 O O . VAL A 1 90 ? 3.204 -6.898 -22.548 1.00 87.12 90 VAL A O 1
ATOM 676 N N . PHE A 1 91 ? 5.108 -8.042 -22.159 1.00 90.31 91 PHE A N 1
ATOM 677 C CA . PHE A 1 91 ? 5.208 -8.561 -23.513 1.00 90.31 91 PHE A CA 1
ATOM 678 C C . PHE A 1 91 ? 4.179 -9.676 -23.706 1.00 90.31 91 PHE A C 1
ATOM 680 O O . PHE A 1 91 ? 4.166 -10.666 -22.970 1.00 90.31 91 PHE A O 1
ATOM 687 N N . ASP A 1 92 ? 3.299 -9.495 -24.680 1.00 90.25 92 ASP A N 1
ATOM 688 C CA . ASP A 1 92 ? 2.305 -10.480 -25.066 1.00 90.25 92 ASP A CA 1
ATOM 689 C C . ASP A 1 92 ? 2.916 -11.429 -26.100 1.00 90.25 92 ASP A C 1
ATOM 691 O O . ASP A 1 92 ? 3.151 -11.045 -27.244 1.00 90.25 92 ASP A O 1
ATOM 695 N N . ASN A 1 93 ? 3.188 -12.674 -25.701 1.00 92.44 93 ASN A N 1
ATOM 696 C CA . ASN A 1 93 ? 3.825 -13.648 -26.587 1.00 92.44 93 ASN A CA 1
ATOM 697 C C . ASN A 1 93 ? 2.892 -14.155 -27.700 1.00 92.44 93 ASN A C 1
ATOM 699 O O . ASN A 1 93 ? 3.367 -14.708 -28.686 1.00 92.44 93 ASN A O 1
ATOM 703 N N . THR A 1 94 ? 1.578 -13.986 -27.568 1.00 93.94 94 THR A N 1
ATOM 704 C CA . THR A 1 94 ? 0.632 -14.384 -28.616 1.00 93.94 94 THR A CA 1
ATOM 705 C C . THR A 1 94 ? 0.584 -13.322 -29.702 1.00 93.94 94 THR A C 1
ATOM 707 O O . THR A 1 94 ? 0.639 -13.634 -30.886 1.00 93.94 94 THR A O 1
ATOM 710 N N . LEU A 1 95 ? 0.512 -12.056 -29.291 1.00 92.75 95 LEU A N 1
ATOM 711 C CA . LEU A 1 95 ? 0.401 -10.923 -30.207 1.00 92.75 95 LEU A CA 1
ATOM 712 C C . LEU A 1 95 ? 1.761 -10.364 -30.645 1.00 92.75 95 LEU A C 1
ATOM 714 O O . LEU A 1 95 ? 1.805 -9.515 -31.528 1.00 92.75 95 LEU A O 1
ATOM 718 N N . GLN A 1 96 ? 2.857 -10.817 -30.028 1.00 94.69 96 GLN A N 1
ATOM 719 C CA . GLN A 1 96 ? 4.221 -10.323 -30.246 1.00 94.69 96 GLN A CA 1
ATOM 720 C C . GLN A 1 96 ? 4.345 -8.797 -30.067 1.00 94.69 96 GLN A C 1
ATOM 722 O O . GLN A 1 96 ? 5.130 -8.136 -30.744 1.00 94.69 96 GLN A O 1
ATOM 727 N N . VAL A 1 97 ? 3.578 -8.223 -29.131 1.00 92.56 97 VAL A N 1
ATOM 728 C CA . VAL A 1 97 ? 3.593 -6.782 -28.827 1.00 92.56 97 VAL A CA 1
ATOM 729 C C . VAL A 1 97 ? 3.848 -6.506 -27.351 1.00 92.56 97 VAL A C 1
ATOM 731 O O . VAL A 1 97 ? 3.479 -7.282 -26.468 1.00 92.56 97 VAL A O 1
ATOM 734 N N . TRP A 1 98 ? 4.443 -5.347 -27.067 1.00 89.88 98 TRP A N 1
ATOM 735 C CA . TRP A 1 98 ? 4.512 -4.808 -25.712 1.00 89.88 98 TRP A CA 1
ATOM 736 C C . TRP A 1 98 ? 3.201 -4.117 -25.355 1.00 89.88 98 TRP A C 1
ATOM 738 O O . TRP A 1 98 ? 2.826 -3.122 -25.975 1.00 89.88 98 TRP A O 1
ATOM 748 N N . ARG A 1 99 ? 2.513 -4.620 -24.328 1.00 86.12 99 ARG A N 1
ATOM 749 C CA . ARG A 1 99 ? 1.364 -3.924 -23.748 1.00 86.12 99 ARG A CA 1
ATOM 750 C C . ARG A 1 99 ? 1.864 -2.964 -22.684 1.00 86.12 99 ARG A C 1
ATOM 752 O O . ARG A 1 99 ? 2.632 -3.365 -21.806 1.00 86.12 99 ARG A O 1
ATOM 759 N N . ALA A 1 100 ? 1.442 -1.707 -22.783 1.00 81.88 100 ALA A N 1
ATOM 760 C CA . ALA A 1 100 ? 1.750 -0.699 -21.780 1.00 81.88 100 ALA A CA 1
ATOM 761 C C . ALA A 1 100 ? 1.281 -1.164 -20.391 1.00 81.88 100 ALA A C 1
ATOM 763 O O . ALA A 1 100 ? 0.329 -1.938 -20.266 1.00 81.88 100 ALA A O 1
ATOM 764 N N . GLY A 1 101 ? 2.002 -0.725 -19.360 1.00 80.19 101 GLY A N 1
ATOM 765 C CA . GLY A 1 101 ? 1.638 -0.976 -17.970 1.00 80.19 101 GLY A CA 1
ATOM 766 C C . GLY A 1 101 ? 0.431 -0.145 -17.536 1.00 80.19 101 GLY A C 1
ATOM 767 O O . GLY A 1 101 ? -0.409 0.237 -18.348 1.00 80.19 101 GLY A O 1
ATOM 768 N N . SER A 1 102 ? 0.361 0.161 -16.242 1.00 79.00 102 SER A N 1
ATOM 769 C CA . SER A 1 102 ? -0.680 1.050 -15.715 1.00 79.00 102 SER A CA 1
ATOM 770 C C . SER A 1 102 ? -0.707 2.383 -16.475 1.00 79.00 102 SER A C 1
ATOM 772 O O . SER A 1 102 ? 0.333 3.016 -16.659 1.00 79.00 102 SER A O 1
ATOM 774 N N . SER A 1 103 ? -1.904 2.830 -16.868 1.00 80.25 103 SER A N 1
ATOM 775 C CA . SER A 1 103 ? -2.127 4.158 -17.457 1.00 80.25 103 SER A CA 1
ATOM 776 C C . SER A 1 103 ? -1.880 5.292 -16.462 1.00 80.25 103 SER A C 1
ATOM 7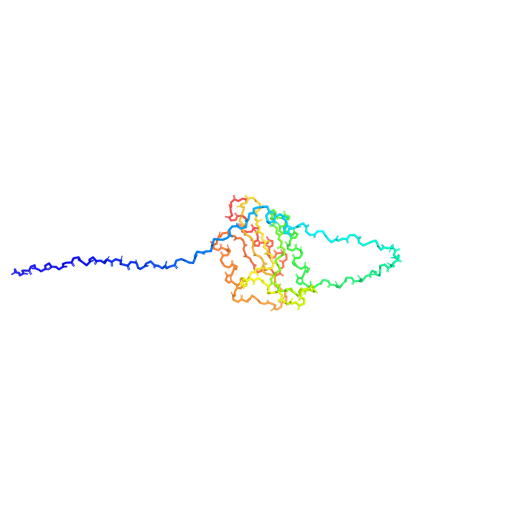78 O O . SER A 1 103 ? -1.643 6.425 -16.868 1.00 80.25 103 SER A O 1
ATOM 780 N N . ASN A 1 104 ? -1.933 4.986 -15.164 1.00 83.19 104 ASN A N 1
ATOM 781 C CA . ASN A 1 104 ? -1.725 5.955 -14.101 1.00 83.19 104 ASN A CA 1
ATOM 782 C C . ASN A 1 104 ? -0.299 5.773 -13.562 1.00 83.19 104 ASN A C 1
ATOM 784 O O . ASN A 1 104 ? -0.008 4.729 -12.957 1.00 83.19 104 ASN A O 1
ATOM 788 N N . PRO A 1 105 ? 0.603 6.738 -13.798 1.00 87.62 105 PRO A N 1
ATOM 789 C CA . PRO A 1 105 ? 1.962 6.671 -13.288 1.00 87.62 105 PRO A CA 1
ATOM 790 C C . PRO A 1 105 ? 1.958 6.768 -11.758 1.00 87.62 105 PRO A C 1
ATOM 792 O O . PRO A 1 105 ? 1.112 7.427 -11.164 1.00 87.62 105 PRO A O 1
ATOM 795 N N . GLY A 1 106 ? 2.914 6.100 -11.114 1.00 93.31 106 GLY A N 1
ATOM 796 C CA . GLY A 1 106 ? 3.129 6.227 -9.670 1.00 93.31 106 GLY A CA 1
ATOM 797 C C . GLY A 1 106 ? 2.284 5.325 -8.771 1.00 93.31 106 GLY A C 1
ATOM 798 O O . GLY A 1 106 ? 2.526 5.328 -7.566 1.00 93.31 106 GLY A O 1
ATOM 799 N N . ILE A 1 107 ? 1.368 4.516 -9.324 1.00 95.94 107 ILE A N 1
ATOM 800 C CA . ILE A 1 107 ? 0.630 3.517 -8.536 1.00 95.94 107 ILE A CA 1
ATOM 801 C C . ILE A 1 107 ? 1.612 2.632 -7.754 1.00 95.94 107 ILE A C 1
ATOM 803 O O . ILE A 1 107 ? 2.598 2.145 -8.308 1.00 95.94 107 ILE A O 1
ATOM 807 N N . SER A 1 108 ? 1.309 2.408 -6.475 1.00 97.75 108 SER A N 1
ATOM 808 C CA . SER A 1 108 ? 2.136 1.607 -5.573 1.00 97.75 108 SER A CA 1
ATOM 809 C C . SER A 1 108 ? 2.194 0.118 -5.926 1.00 97.75 108 SER A C 1
ATOM 811 O O . SER A 1 108 ? 1.276 -0.427 -6.542 1.00 97.75 108 SER A O 1
ATOM 813 N N . ASP A 1 109 ? 3.260 -0.560 -5.496 1.00 97.00 109 ASP A N 1
ATOM 814 C CA . ASP A 1 109 ? 3.470 -2.002 -5.713 1.00 97.00 109 ASP A CA 1
ATOM 815 C C . ASP A 1 109 ? 2.430 -2.901 -5.030 1.00 97.00 109 ASP A C 1
ATOM 817 O O . ASP A 1 109 ? 2.124 -3.988 -5.528 1.00 97.00 109 ASP A O 1
ATOM 821 N N . ILE A 1 110 ? 1.909 -2.486 -3.874 1.00 98.50 110 ILE A N 1
ATOM 822 C CA . ILE A 1 110 ? 0.871 -3.200 -3.125 1.00 98.50 110 ILE A CA 1
ATOM 823 C C . ILE A 1 110 ? -0.323 -2.273 -2.953 1.00 98.50 110 ILE A C 1
ATOM 825 O O . ILE A 1 110 ? -0.177 -1.162 -2.444 1.00 98.50 110 ILE A O 1
ATOM 829 N N . LEU A 1 111 ? -1.504 -2.762 -3.324 1.00 98.75 111 LEU A N 1
ATOM 830 C CA . LEU A 1 111 ? -2.777 -2.075 -3.127 1.00 98.75 111 LEU A CA 1
ATOM 831 C C . LEU A 1 111 ? -3.737 -2.961 -2.335 1.00 98.75 111 LEU A C 1
ATOM 833 O O . LEU A 1 111 ? -3.581 -4.184 -2.291 1.00 98.75 111 LEU A O 1
ATOM 837 N N . GLY A 1 112 ? -4.738 -2.350 -1.710 1.00 98.62 112 GLY A N 1
ATOM 838 C CA . GLY A 1 112 ? -5.727 -3.091 -0.944 1.00 98.62 112 GLY A CA 1
ATOM 839 C C . GLY A 1 112 ? -6.749 -2.223 -0.239 1.00 98.62 112 GLY A C 1
ATOM 840 O O . GLY A 1 112 ? -6.879 -1.032 -0.507 1.00 98.62 112 GLY A O 1
ATOM 841 N N . TYR A 1 113 ? -7.458 -2.837 0.700 1.00 98.75 113 TYR A N 1
ATOM 842 C CA . TYR A 1 113 ? -8.352 -2.140 1.614 1.00 98.75 113 TYR A CA 1
ATOM 843 C C . TYR A 1 113 ? -8.424 -2.846 2.973 1.00 98.75 113 TYR A C 1
ATOM 845 O O . TYR A 1 113 ? -8.275 -4.068 3.077 1.00 98.75 113 TYR A O 1
ATOM 853 N N . HIS A 1 114 ? -8.647 -2.068 4.029 1.00 98.12 114 HIS A N 1
ATOM 854 C CA . HIS A 1 114 ? -8.857 -2.572 5.381 1.00 98.12 114 HIS A CA 1
ATOM 855 C C . HIS A 1 114 ? -10.285 -3.107 5.500 1.00 98.12 114 HIS A C 1
ATOM 857 O O . HIS A 1 114 ? -11.239 -2.381 5.217 1.00 98.12 114 HIS A O 1
ATOM 863 N N . ARG A 1 115 ? -10.461 -4.372 5.904 1.00 97.94 115 ARG A N 1
ATOM 864 C CA . ARG A 1 115 ? -11.772 -5.041 5.816 1.00 97.94 115 ARG A CA 1
ATOM 865 C C . ARG A 1 115 ? -12.829 -4.409 6.714 1.00 97.94 115 ARG A C 1
ATOM 867 O O . ARG A 1 115 ? -13.976 -4.322 6.299 1.00 97.94 115 ARG A O 1
ATOM 874 N N . ALA A 1 116 ? -12.450 -3.958 7.909 1.00 96.19 116 ALA A N 1
ATOM 875 C CA . ALA A 1 116 ? -13.414 -3.412 8.862 1.00 96.19 116 ALA A CA 1
ATOM 876 C C . ALA A 1 116 ? -13.893 -2.000 8.488 1.00 96.19 116 ALA A C 1
ATOM 878 O O . ALA A 1 116 ? -15.047 -1.665 8.720 1.00 96.19 116 ALA A O 1
ATOM 879 N N . THR A 1 117 ? -13.022 -1.169 7.905 1.00 96.75 117 THR A N 1
ATOM 880 C CA . THR A 1 117 ? -13.335 0.248 7.633 1.00 96.75 117 THR A CA 1
ATOM 881 C C . THR A 1 117 ? -13.543 0.562 6.155 1.00 96.75 117 THR A C 1
ATOM 883 O O . THR A 1 117 ? -13.951 1.671 5.826 1.00 96.75 117 THR A O 1
ATOM 886 N N . GLY A 1 118 ? -13.208 -0.363 5.251 1.00 97.81 118 GLY A N 1
ATOM 887 C CA . GLY A 1 118 ? -13.225 -0.147 3.802 1.00 97.81 118 GLY A CA 1
ATOM 888 C C . GLY A 1 118 ? -12.154 0.823 3.288 1.00 97.81 118 GLY A C 1
ATOM 889 O O . GLY A 1 118 ? -12.115 1.110 2.095 1.00 97.81 118 GLY A O 1
ATOM 890 N N . ARG A 1 119 ? -11.276 1.342 4.158 1.00 98.06 119 ARG A N 1
ATOM 891 C CA . ARG A 1 119 ? -10.265 2.343 3.785 1.00 98.06 119 ARG A CA 1
ATOM 892 C C . ARG A 1 119 ? -9.193 1.738 2.889 1.00 98.06 119 ARG A C 1
ATOM 894 O O . ARG A 1 119 ? -8.719 0.636 3.154 1.00 98.06 119 ARG A O 1
ATOM 901 N N . PHE A 1 120 ? -8.802 2.483 1.860 1.00 98.69 120 PHE A N 1
ATOM 902 C CA . PHE A 1 120 ? -7.815 2.058 0.870 1.00 98.69 120 PHE A CA 1
ATOM 903 C C . PHE A 1 120 ? -6.400 1.955 1.458 1.00 98.69 120 PHE A C 1
ATOM 905 O O . PHE A 1 120 ? -6.050 2.703 2.372 1.00 98.69 120 PHE A O 1
ATOM 912 N N . LEU A 1 121 ? -5.597 1.035 0.922 1.00 98.69 121 LEU A N 1
ATOM 913 C CA . LEU A 1 121 ? -4.189 0.828 1.260 1.00 98.69 121 LEU A CA 1
ATOM 914 C C . LEU A 1 121 ? -3.306 0.970 0.017 1.00 98.69 121 LEU A C 1
ATOM 916 O O . LEU A 1 121 ? -3.621 0.397 -1.027 1.00 98.69 121 LEU A O 1
ATOM 920 N N . ALA A 1 122 ? -2.162 1.637 0.169 1.00 98.75 122 ALA A N 1
ATOM 921 C CA . ALA A 1 122 ? -1.114 1.727 -0.845 1.00 98.75 122 ALA A CA 1
ATOM 922 C C . ALA A 1 122 ? 0.290 1.643 -0.221 1.00 98.75 122 ALA A C 1
ATOM 924 O O . ALA A 1 122 ? 0.657 2.465 0.613 1.00 98.75 122 ALA A O 1
ATOM 925 N N . ILE A 1 123 ? 1.093 0.654 -0.613 1.00 98.75 123 ILE A N 1
ATOM 926 C CA . ILE A 1 123 ? 2.466 0.495 -0.119 1.00 98.75 123 ILE A CA 1
ATOM 927 C C . ILE A 1 123 ? 3.419 0.396 -1.305 1.00 98.75 123 ILE A C 1
ATOM 929 O O . ILE A 1 123 ? 3.330 -0.529 -2.115 1.00 98.75 123 ILE A O 1
ATOM 933 N N . GLU A 1 124 ? 4.332 1.357 -1.400 1.00 98.44 124 GLU A N 1
ATOM 934 C CA . GLU A 1 124 ? 5.370 1.425 -2.431 1.00 98.44 124 GLU A CA 1
ATOM 935 C C . GLU A 1 124 ? 6.672 0.825 -1.890 1.00 98.44 124 GLU A C 1
ATOM 937 O O . GLU A 1 124 ? 7.247 1.355 -0.941 1.00 98.44 124 GLU A O 1
ATOM 942 N N . VAL A 1 125 ? 7.140 -0.291 -2.451 1.00 98.12 125 VAL A N 1
ATOM 943 C CA . VAL A 1 125 ? 8.226 -1.088 -1.866 1.00 98.12 125 VAL A CA 1
ATOM 944 C C . VAL A 1 125 ? 9.583 -0.571 -2.336 1.00 98.12 125 VAL A C 1
ATOM 946 O O . VAL A 1 125 ? 9.860 -0.481 -3.531 1.00 98.12 125 VAL A O 1
ATOM 949 N N . LYS A 1 126 ? 10.483 -0.281 -1.392 1.00 97.50 126 LYS A N 1
ATOM 950 C CA . LYS A 1 126 ? 11.838 0.211 -1.685 1.00 97.50 126 LYS A CA 1
ATOM 951 C C . LYS A 1 126 ? 12.875 -0.585 -0.914 1.00 97.50 126 LYS A C 1
ATOM 953 O O . LYS A 1 126 ? 12.754 -0.770 0.294 1.00 97.50 126 LYS A O 1
ATOM 958 N N . VAL A 1 127 ? 13.922 -1.037 -1.602 1.00 96.88 127 VAL A N 1
ATOM 959 C CA . VAL A 1 127 ? 15.025 -1.788 -0.989 1.00 96.88 127 VAL A CA 1
ATOM 960 C C . VAL A 1 127 ? 16.357 -1.086 -1.229 1.00 96.88 127 VAL A C 1
ATOM 962 O O . VAL A 1 127 ? 16.556 -0.401 -2.228 1.00 96.88 127 VAL A O 1
ATOM 965 N N . GLY A 1 128 ? 17.297 -1.235 -0.295 1.00 95.31 128 GLY A N 1
ATOM 966 C CA . GLY A 1 128 ? 18.626 -0.635 -0.417 1.00 95.31 128 GLY A CA 1
ATOM 967 C C . GLY A 1 128 ? 18.574 0.876 -0.677 1.00 95.31 128 GLY A C 1
ATOM 968 O O . GLY A 1 128 ? 18.041 1.637 0.129 1.00 95.31 128 GLY A O 1
ATOM 969 N N . LYS A 1 129 ? 19.145 1.302 -1.810 1.00 95.75 129 LYS A N 1
ATOM 970 C CA . LYS A 1 129 ? 19.275 2.717 -2.199 1.00 95.75 129 LYS A CA 1
ATOM 971 C C . LYS A 1 129 ? 18.099 3.244 -3.031 1.00 95.75 129 LYS A C 1
ATOM 973 O O . LYS A 1 129 ? 18.157 4.395 -3.464 1.00 95.75 129 LYS A O 1
ATOM 978 N N . ASP A 1 130 ? 17.065 2.436 -3.262 1.00 95.50 130 ASP A N 1
ATOM 979 C CA . ASP A 1 130 ? 15.907 2.848 -4.052 1.00 95.50 130 ASP A CA 1
ATOM 980 C C . ASP A 1 130 ? 15.220 4.058 -3.410 1.00 95.50 130 ASP A C 1
ATOM 982 O O . ASP A 1 130 ? 15.086 4.136 -2.185 1.00 95.50 130 ASP A O 1
ATOM 986 N N . LYS A 1 131 ? 14.772 5.000 -4.243 1.00 97.06 131 LYS A N 1
ATOM 987 C CA . LYS A 1 131 ? 14.062 6.215 -3.823 1.00 97.06 131 LYS A CA 1
ATOM 988 C C . LYS A 1 131 ? 12.674 6.271 -4.451 1.00 97.06 131 LYS A C 1
ATOM 990 O O . LYS A 1 131 ? 12.446 5.704 -5.526 1.00 97.06 131 LYS A O 1
ATOM 995 N N . LEU A 1 132 ? 11.753 6.955 -3.777 1.00 97.50 132 LEU A N 1
ATOM 996 C CA . LEU A 1 132 ? 10.465 7.324 -4.357 1.00 97.50 132 LEU A CA 1
ATOM 997 C C . LEU A 1 132 ? 10.670 8.275 -5.536 1.00 97.50 132 LEU A C 1
ATOM 999 O O . LEU A 1 132 ? 11.497 9.187 -5.479 1.00 97.50 132 LEU A O 1
ATOM 1003 N N . ARG A 1 133 ? 9.900 8.054 -6.600 1.00 96.94 133 ARG A N 1
ATOM 1004 C CA . ARG A 1 133 ? 9.780 8.998 -7.716 1.00 96.94 133 ARG A CA 1
ATOM 1005 C C . ARG A 1 133 ? 8.674 10.020 -7.414 1.00 96.94 133 ARG A C 1
ATOM 1007 O O . ARG A 1 133 ? 7.773 9.684 -6.642 1.00 96.94 133 ARG A O 1
ATOM 1014 N N . PRO A 1 134 ? 8.704 11.232 -7.997 1.00 97.75 134 PRO A N 1
ATOM 1015 C CA . PRO A 1 134 ? 7.719 12.277 -7.705 1.00 97.75 134 PRO A CA 1
ATOM 1016 C C . PRO A 1 134 ? 6.263 11.810 -7.821 1.00 97.75 134 PRO A C 1
ATOM 1018 O O . PRO A 1 134 ? 5.478 12.022 -6.906 1.00 97.75 134 PRO A O 1
ATOM 1021 N N . G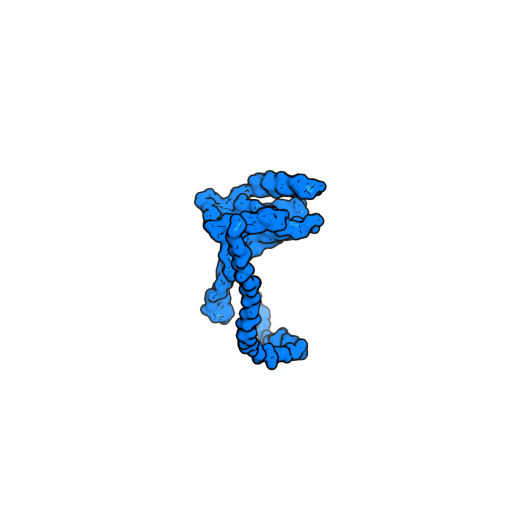LU A 1 135 ? 5.920 11.076 -8.878 1.00 96.56 135 GLU A N 1
ATOM 1022 C CA . GLU A 1 135 ? 4.568 10.554 -9.094 1.00 96.56 135 GLU A CA 1
ATOM 1023 C C . GLU A 1 135 ? 4.128 9.539 -8.023 1.00 96.56 135 GLU A C 1
ATOM 1025 O O . GLU A 1 135 ? 2.947 9.438 -7.706 1.00 96.56 135 GLU A O 1
ATOM 1030 N N . GLN A 1 136 ? 5.076 8.807 -7.427 1.00 97.69 136 GLN A N 1
ATOM 1031 C CA . GLN A 1 136 ? 4.798 7.864 -6.340 1.00 97.69 136 GLN A CA 1
ATOM 1032 C C . GLN A 1 136 ? 4.524 8.611 -5.037 1.00 97.69 136 GLN A C 1
ATOM 1034 O O . GLN A 1 136 ? 3.645 8.218 -4.276 1.00 97.69 136 GLN A O 1
ATOM 1039 N N . ILE A 1 137 ? 5.253 9.704 -4.794 1.00 98.44 137 ILE A N 1
ATOM 1040 C CA . ILE A 1 137 ? 5.007 10.593 -3.653 1.00 98.44 137 ILE A CA 1
ATOM 1041 C C . ILE A 1 137 ? 3.594 11.167 -3.762 1.00 98.44 137 ILE A C 1
ATOM 1043 O O . ILE A 1 137 ? 2.814 11.018 -2.824 1.00 98.44 137 ILE A O 1
ATOM 1047 N N . THR A 1 138 ? 3.242 11.724 -4.926 1.00 98.12 138 THR A N 1
ATOM 1048 C CA . THR A 1 138 ? 1.904 12.274 -5.184 1.00 98.12 13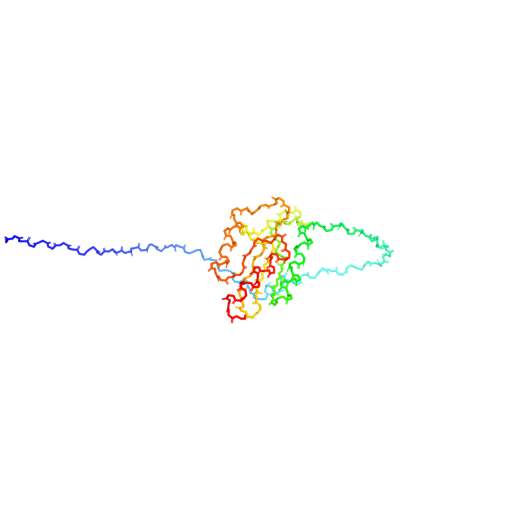8 THR A CA 1
ATOM 1049 C C . THR A 1 138 ? 0.809 11.236 -4.945 1.00 98.12 138 THR A C 1
ATOM 1051 O O . THR A 1 138 ? -0.120 11.506 -4.190 1.00 98.12 138 THR A O 1
ATOM 1054 N N . PHE A 1 139 ? 0.943 10.024 -5.493 1.00 97.75 139 PHE A N 1
ATOM 1055 C CA . PHE A 1 139 ? -0.049 8.963 -5.294 1.00 97.75 139 PHE A CA 1
ATOM 1056 C C . PHE A 1 139 ? -0.228 8.586 -3.812 1.00 97.75 139 PHE A C 1
ATOM 1058 O O . PHE A 1 139 ? -1.352 8.473 -3.320 1.00 97.75 139 PHE A O 1
ATOM 1065 N N . LEU A 1 140 ? 0.871 8.425 -3.064 1.00 98.56 140 LEU A N 1
ATOM 1066 C CA . LEU A 1 140 ? 0.805 8.110 -1.633 1.00 98.56 140 LEU A CA 1
ATOM 1067 C C . LEU A 1 140 ? 0.149 9.245 -0.830 1.00 98.56 140 LEU A C 1
ATOM 1069 O O . LEU A 1 140 ? -0.632 8.988 0.087 1.00 98.56 140 LEU A O 1
ATOM 1073 N N . GLU A 1 141 ? 0.450 10.501 -1.158 1.00 98.44 141 GLU A N 1
ATOM 1074 C CA . GLU A 1 141 ? -0.174 11.666 -0.527 1.00 98.44 141 GLU A CA 1
ATOM 1075 C C . GLU A 1 141 ? -1.677 11.738 -0.808 1.00 98.44 141 GLU A C 1
ATOM 1077 O O . GLU A 1 141 ? -2.454 11.969 0.118 1.00 98.44 141 GLU A O 1
ATOM 1082 N N . GLU A 1 142 ? -2.108 11.486 -2.043 1.00 98.31 142 GLU A N 1
ATOM 1083 C CA . GLU A 1 142 ? -3.526 11.438 -2.414 1.00 98.31 142 GLU A CA 1
ATOM 1084 C C . GLU A 1 142 ? -4.287 10.377 -1.614 1.00 98.31 142 GLU A C 1
ATOM 1086 O O . GLU A 1 142 ? -5.341 10.671 -1.044 1.00 98.31 142 GLU A O 1
ATOM 1091 N N . VAL A 1 143 ? -3.723 9.171 -1.484 1.00 98.44 143 VAL A N 1
ATOM 1092 C CA . VAL A 1 143 ? -4.321 8.099 -0.675 1.00 98.44 143 VAL A CA 1
ATOM 1093 C C . VAL A 1 143 ? -4.459 8.523 0.788 1.00 98.44 143 VAL A C 1
ATOM 1095 O O . VAL A 1 143 ? -5.529 8.345 1.375 1.00 98.44 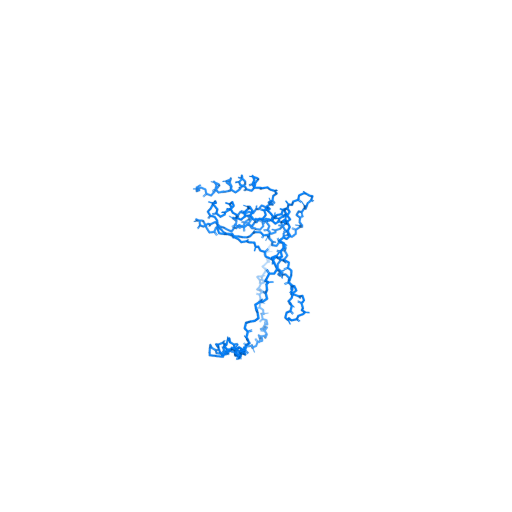143 VAL A O 1
ATOM 1098 N N . ARG A 1 144 ? -3.420 9.131 1.380 1.00 98.44 144 ARG A N 1
ATOM 1099 C CA . ARG A 1 144 ? -3.482 9.637 2.765 1.00 98.44 144 ARG A CA 1
ATOM 1100 C C . ARG A 1 144 ? -4.543 10.722 2.924 1.00 98.44 144 ARG A C 1
ATOM 1102 O O . ARG A 1 144 ? -5.307 10.687 3.884 1.00 98.44 144 ARG A O 1
ATOM 1109 N N . ARG A 1 145 ? -4.631 11.663 1.977 1.00 98.38 145 ARG A N 1
ATOM 1110 C CA . ARG A 1 145 ? -5.633 12.746 1.993 1.00 98.38 145 ARG A CA 1
ATOM 1111 C C . ARG A 1 145 ? -7.060 12.219 1.856 1.00 98.38 145 ARG A C 1
ATOM 1113 O O . ARG A 1 145 ? -7.963 12.779 2.468 1.00 98.38 145 ARG A O 1
ATOM 1120 N N . ALA A 1 146 ? -7.256 11.122 1.128 1.00 97.94 146 ALA A N 1
ATOM 1121 C CA . ALA A 1 146 ? -8.528 10.403 1.059 1.00 97.94 146 ALA A CA 1
ATOM 1122 C C . ALA A 1 146 ? -8.836 9.577 2.329 1.00 97.94 146 ALA A C 1
ATOM 1124 O O . ALA A 1 146 ? -9.873 8.919 2.413 1.00 97.94 146 ALA A O 1
ATOM 1125 N N . GLY A 1 147 ? -7.947 9.591 3.328 1.00 97.69 147 GLY A N 1
ATOM 1126 C CA . GLY A 1 147 ? -8.094 8.855 4.580 1.00 97.69 147 GLY A CA 1
ATOM 1127 C C . GLY A 1 147 ? -7.702 7.379 4.487 1.00 97.69 147 GLY A C 1
ATOM 1128 O O . GLY A 1 147 ? -8.027 6.613 5.398 1.00 97.69 147 GLY A O 1
ATOM 1129 N N . GLY A 1 148 ? -7.044 6.963 3.405 1.00 98.44 148 GLY A N 1
ATOM 1130 C CA . GLY A 1 148 ? -6.415 5.653 3.291 1.00 98.44 148 GLY A CA 1
ATOM 1131 C C . GLY A 1 148 ? -5.089 5.575 4.049 1.00 98.44 148 GLY A C 1
ATOM 1132 O O . GLY A 1 148 ? -4.546 6.580 4.510 1.00 98.44 148 GLY A O 1
ATOM 1133 N N . PHE A 1 149 ? -4.557 4.363 4.162 1.00 98.75 149 PHE A N 1
ATOM 1134 C CA . PHE A 1 149 ? -3.197 4.133 4.637 1.00 98.75 149 PHE A CA 1
ATOM 1135 C C . PHE A 1 149 ? -2.245 4.106 3.445 1.00 98.75 149 PHE A C 1
ATOM 1137 O O . PHE A 1 149 ? -2.434 3.312 2.522 1.00 98.75 149 PHE A O 1
ATOM 1144 N N . ALA A 1 150 ? -1.211 4.945 3.470 1.00 98.81 150 ALA A N 1
ATOM 1145 C CA . ALA A 1 150 ? -0.178 4.914 2.447 1.00 98.81 150 ALA A CA 1
ATOM 1146 C C . ALA A 1 150 ? 1.217 5.089 3.041 1.00 98.81 150 ALA A C 1
ATOM 1148 O O . ALA A 1 150 ? 1.429 5.998 3.850 1.00 98.81 150 ALA A O 1
ATOM 1149 N N . CYS A 1 151 ? 2.181 4.276 2.612 1.00 98.75 151 CYS A N 1
ATOM 1150 C CA . CYS A 1 151 ? 3.569 4.401 3.055 1.00 98.75 151 CYS A CA 1
ATOM 1151 C C . CYS A 1 151 ? 4.588 3.939 2.004 1.00 98.75 151 CYS A C 1
ATOM 1153 O O . CYS A 1 151 ? 4.285 3.180 1.082 1.00 98.75 151 CYS A O 1
ATOM 1155 N N . GLU A 1 152 ? 5.828 4.395 2.175 1.00 98.62 152 GLU A N 1
ATOM 1156 C CA . GLU A 1 152 ? 6.991 3.734 1.584 1.00 98.62 152 GLU A CA 1
ATOM 1157 C C . GLU A 1 152 ? 7.288 2.483 2.419 1.00 98.62 152 GLU A C 1
ATOM 1159 O O . GLU A 1 152 ? 7.435 2.583 3.631 1.00 98.62 152 GLU A O 1
ATOM 1164 N N . GLY A 1 153 ? 7.348 1.299 1.816 1.00 98.38 153 GLY A N 1
ATOM 1165 C CA . GLY A 1 153 ? 7.631 0.044 2.509 1.00 98.38 153 GLY A CA 1
ATOM 1166 C C . GLY A 1 153 ? 9.099 -0.348 2.395 1.00 98.38 153 GLY A C 1
ATOM 1167 O O . GLY A 1 153 ? 9.502 -0.913 1.376 1.00 98.38 153 GLY A O 1
ATOM 1168 N N . ARG A 1 154 ? 9.892 -0.096 3.446 1.00 98.00 154 ARG A N 1
ATOM 1169 C CA . ARG A 1 154 ? 11.326 -0.455 3.508 1.00 98.00 154 ARG A CA 1
ATOM 1170 C C . ARG A 1 154 ? 11.622 -1.675 4.373 1.00 98.00 154 ARG A C 1
ATOM 1172 O O . ARG A 1 154 ? 12.636 -2.340 4.171 1.00 98.00 154 ARG A O 1
ATOM 1179 N N . SER A 1 155 ? 10.752 -1.989 5.330 1.00 98.25 155 SER A N 1
ATOM 1180 C CA . SER A 1 155 ? 10.851 -3.197 6.151 1.00 98.25 155 SER A CA 1
ATOM 1181 C C . SER A 1 155 ? 9.484 -3.619 6.692 1.00 98.25 155 SER A C 1
ATOM 1183 O O . SER A 1 155 ? 8.555 -2.816 6.748 1.00 98.25 155 SER A O 1
ATOM 1185 N N . LEU A 1 156 ? 9.360 -4.884 7.110 1.00 98.06 156 LEU A N 1
ATOM 1186 C CA . LEU A 1 156 ? 8.150 -5.374 7.785 1.00 98.06 156 LEU A CA 1
ATOM 1187 C C . LEU A 1 156 ? 7.852 -4.581 9.058 1.00 98.06 156 LEU A C 1
ATOM 1189 O O . LEU A 1 156 ? 6.703 -4.241 9.309 1.00 98.06 156 LEU A O 1
ATOM 1193 N N . GLU A 1 157 ? 8.890 -4.300 9.847 1.00 98.44 157 GLU A N 1
ATOM 1194 C CA . GLU A 1 157 ? 8.749 -3.634 11.138 1.00 98.44 157 GLU A CA 1
ATOM 1195 C C . GLU A 1 157 ? 8.200 -2.218 10.978 1.00 98.44 157 GLU A C 1
ATOM 1197 O O . GLU A 1 157 ? 7.212 -1.864 11.613 1.00 98.44 157 GLU A O 1
ATOM 1202 N N . GLN A 1 158 ? 8.806 -1.440 10.080 1.00 98.38 158 GLN A N 1
ATOM 1203 C CA . GLN A 1 158 ? 8.396 -0.066 9.808 1.00 98.38 158 GLN A CA 1
ATOM 1204 C C . GLN A 1 158 ? 6.948 -0.016 9.305 1.00 98.38 158 GLN A C 1
ATOM 1206 O O . GLN A 1 158 ? 6.139 0.731 9.851 1.00 98.38 158 GLN A O 1
ATOM 1211 N N . VAL A 1 159 ? 6.581 -0.870 8.341 1.00 98.62 159 VAL A N 1
ATOM 1212 C CA . VAL A 1 159 ? 5.199 -0.912 7.838 1.00 98.62 159 VAL A CA 1
ATOM 1213 C C . VAL A 1 159 ? 4.218 -1.347 8.927 1.00 98.62 159 VAL A C 1
ATOM 1215 O O . VAL A 1 159 ? 3.146 -0.758 9.040 1.00 98.62 159 VAL A O 1
ATOM 1218 N N . ARG A 1 160 ? 4.567 -2.338 9.758 1.00 98.56 160 ARG A N 1
ATOM 1219 C CA . ARG A 1 160 ? 3.716 -2.782 10.873 1.00 98.56 160 ARG A CA 1
ATOM 1220 C C . ARG A 1 160 ? 3.470 -1.658 11.875 1.00 98.56 160 ARG A C 1
ATOM 1222 O O . ARG A 1 160 ? 2.332 -1.472 12.302 1.00 98.56 160 ARG A O 1
ATOM 1229 N N . GLN A 1 161 ? 4.518 -0.927 12.251 1.00 98.56 161 GLN A N 1
ATOM 1230 C CA . GLN A 1 161 ? 4.423 0.186 13.195 1.00 98.56 161 GLN A CA 1
ATOM 1231 C C . GLN A 1 161 ? 3.528 1.299 12.646 1.00 98.56 161 GLN A C 1
ATOM 1233 O O . GLN A 1 161 ? 2.571 1.689 13.314 1.00 98.56 161 GLN A O 1
ATOM 1238 N N . GLU A 1 162 ? 3.774 1.750 11.414 1.00 98.56 162 GLU A N 1
ATOM 1239 C CA . GLU A 1 162 ? 2.962 2.791 10.776 1.00 98.56 162 GLU A CA 1
ATOM 1240 C C . GLU A 1 162 ? 1.507 2.353 10.590 1.00 98.56 162 GLU A C 1
ATOM 1242 O O . GLU A 1 162 ? 0.588 3.116 10.888 1.00 98.56 162 GLU A O 1
ATOM 1247 N N . PHE A 1 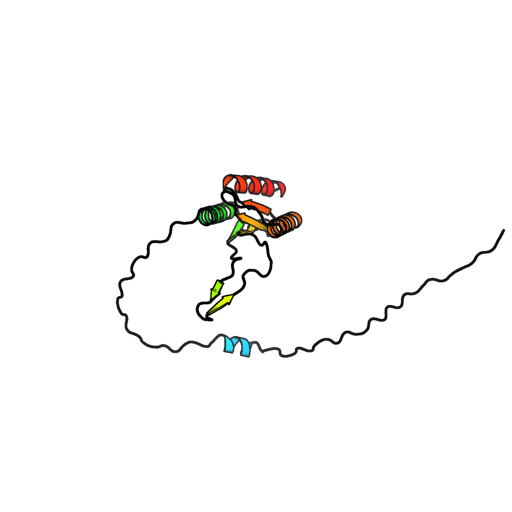163 ? 1.278 1.111 10.150 1.00 98.44 163 PHE A N 1
ATOM 1248 C CA . PHE A 1 163 ? -0.072 0.575 9.985 1.00 98.44 163 PHE A CA 1
ATOM 1249 C C . PHE A 1 163 ? -0.818 0.501 11.320 1.00 98.44 163 PHE A C 1
ATOM 1251 O O . PHE A 1 163 ? -1.983 0.884 11.398 1.00 98.44 163 PHE A O 1
ATOM 1258 N N . THR A 1 164 ? -0.146 0.056 12.384 1.00 97.88 164 THR A N 1
ATOM 1259 C CA . THR A 1 164 ? -0.728 -0.026 13.730 1.00 97.88 164 THR A CA 1
ATOM 1260 C C . THR A 1 164 ? -1.100 1.359 14.253 1.00 97.88 164 THR A C 1
ATOM 1262 O O . THR A 1 164 ? -2.219 1.555 14.723 1.00 97.88 164 THR A O 1
ATOM 1265 N N . GLN A 1 165 ? -0.204 2.341 14.115 1.00 97.88 165 GLN A N 1
ATOM 1266 C CA . GLN A 1 165 ? -0.472 3.732 14.496 1.00 97.88 165 GLN A CA 1
ATOM 1267 C C . GLN A 1 165 ? -1.654 4.312 13.715 1.00 97.88 165 GLN A C 1
ATOM 1269 O O . GLN A 1 165 ? -2.568 4.889 14.305 1.00 97.88 165 GLN A O 1
ATOM 1274 N N . TRP A 1 166 ? -1.676 4.112 12.395 1.00 97.75 166 TRP A N 1
ATOM 1275 C CA . TRP A 1 166 ? -2.790 4.539 11.557 1.00 97.75 166 TRP A CA 1
ATOM 1276 C C . TRP A 1 166 ? -4.098 3.866 11.970 1.00 97.75 166 TRP A C 1
ATOM 1278 O O . TRP A 1 166 ? -5.100 4.556 12.129 1.00 97.75 166 TRP A O 1
ATOM 1288 N N . ARG A 1 167 ? -4.100 2.551 12.213 1.00 96.00 167 ARG A N 1
ATOM 1289 C CA . ARG A 1 167 ? -5.296 1.813 12.639 1.00 96.00 167 ARG A CA 1
ATOM 1290 C C . ARG A 1 167 ? -5.849 2.364 13.954 1.00 96.00 167 ARG A C 1
ATOM 1292 O O . ARG A 1 167 ? -7.040 2.644 14.016 1.00 96.00 167 ARG A O 1
ATOM 1299 N N . HIS A 1 168 ? -4.997 2.609 14.950 1.00 95.31 168 HIS A N 1
ATOM 1300 C CA . HIS A 1 168 ? -5.421 3.216 16.217 1.00 95.31 168 HIS A CA 1
ATOM 1301 C C . HIS A 1 168 ? -5.982 4.632 16.045 1.00 95.31 168 HIS A C 1
ATOM 1303 O O . HIS A 1 168 ? -6.921 5.009 16.743 1.00 95.31 168 HIS A O 1
ATOM 1309 N N . SER A 1 169 ? -5.470 5.407 15.081 1.00 94.75 169 SER A N 1
ATOM 1310 C CA . SER A 1 169 ? -6.008 6.741 14.775 1.00 94.75 169 SER A CA 1
ATOM 1311 C C . SER A 1 169 ? -7.455 6.712 14.265 1.00 94.75 169 SER A C 1
ATOM 1313 O O . SER A 1 169 ? -8.147 7.727 14.313 1.00 94.75 169 SER A O 1
ATOM 1315 N N . LEU A 1 170 ? -7.937 5.551 13.806 1.00 90.19 170 LEU A N 1
ATOM 1316 C CA . LEU A 1 170 ? -9.317 5.365 13.361 1.00 90.19 170 LEU A CA 1
ATOM 1317 C C . LEU A 1 170 ? -10.301 5.124 14.514 1.00 90.19 170 LEU A C 1
ATOM 1319 O O . LEU A 1 170 ? -11.498 5.031 14.248 1.00 90.19 170 LEU A O 1
ATOM 1323 N N . GLY A 1 171 ? -9.828 5.014 15.762 1.00 78.12 171 GLY A N 1
ATOM 1324 C CA . GLY A 1 171 ? -10.678 4.708 16.916 1.00 78.12 171 GLY A CA 1
ATOM 1325 C C . GLY A 1 171 ? -11.210 3.270 16.930 1.00 78.12 171 GLY A C 1
ATOM 1326 O O . GLY A 1 171 ? -12.263 3.028 17.517 1.00 78.12 171 GLY A O 1
ATOM 1327 N N . ALA A 1 172 ? -10.509 2.350 16.256 1.00 54.28 172 ALA A N 1
ATOM 1328 C CA . ALA A 1 172 ? -10.779 0.912 16.237 1.00 54.28 172 ALA A CA 1
ATOM 1329 C C . ALA A 1 172 ? -9.788 0.143 17.122 1.00 54.28 172 ALA A C 1
ATOM 1331 O O . ALA A 1 172 ? -8.599 0.547 17.175 1.00 54.28 172 ALA A O 1
#

Secondary structure (DSSP, 8-state):
------------------PPPP-------HHHHHHHT--PPP-------------PPPPPPPHHHHHHHHHHHHHHHTTEEEEE---S-EEETTTTEEEP--SSTT--SEEEEETTT--EEEEEE--TT----HHHHHHHHHHHHTT-EEEEES-HHHHHHHHHHHHHHTT-

Sequence (172 aa):
MVVMKRTSRRQFSAALSPLAQPSVTEKMTAAEFRASQQRTPASGTTTPDAGRSAHRSKKPATPTNSLTKALLVLLTLEGCTVWRQNNAGVFDNTLQVWRAGSSNPGISDILGYHRATGRFLAIEVKVGKDKLRPEQITFLEEVRRAGGFACEGRSLEQVRQEFTQWRHSLGA